Protein AF-A0A938U0P6-F1 (afdb_monomer_lite)

Structure (mmCIF, N/CA/C/O backbone):
data_AF-A0A938U0P6-F1
#
_entry.id   AF-A0A938U0P6-F1
#
loop_
_atom_site.group_PDB
_atom_site.id
_atom_site.type_symbol
_atom_site.label_atom_id
_atom_site.label_alt_id
_atom_site.label_comp_id
_atom_site.label_asym_id
_atom_site.label_entity_id
_atom_site.label_seq_id
_atom_site.pdbx_PDB_ins_code
_atom_site.Cartn_x
_atom_site.Cartn_y
_atom_site.Cartn_z
_atom_site.occupancy
_atom_site.B_iso_or_equiv
_atom_site.auth_seq_id
_atom_site.auth_comp_id
_atom_site.auth_asym_id
_atom_site.auth_atom_id
_atom_site.pdbx_PDB_model_num
ATOM 1 N N . MET A 1 1 ? 6.923 4.633 -20.400 1.00 62.75 1 MET A N 1
ATOM 2 C CA . MET A 1 1 ? 5.574 5.149 -20.044 1.00 62.75 1 MET A CA 1
ATOM 3 C C . MET A 1 1 ? 5.604 6.683 -20.071 1.00 62.75 1 MET A C 1
ATOM 5 O O . MET A 1 1 ? 6.635 7.231 -19.715 1.00 62.75 1 MET A O 1
ATOM 9 N N . LYS A 1 2 ? 4.553 7.401 -20.514 1.00 81.88 2 LYS A N 1
ATOM 10 C CA . LYS A 1 2 ? 4.558 8.888 -20.523 1.00 81.88 2 LYS A CA 1
ATOM 11 C C . LYS A 1 2 ? 4.539 9.432 -19.082 1.00 81.88 2 LYS A C 1
ATOM 13 O O . LYS A 1 2 ? 3.708 8.980 -18.301 1.00 81.88 2 LYS A O 1
ATOM 18 N N . ALA A 1 3 ? 5.375 10.424 -18.759 1.00 83.56 3 ALA A N 1
ATOM 19 C CA . ALA A 1 3 ? 5.533 10.972 -17.400 1.00 83.56 3 ALA A CA 1
ATOM 20 C C . ALA A 1 3 ? 4.212 11.429 -16.744 1.00 83.56 3 ALA A C 1
ATOM 22 O O . ALA A 1 3 ? 3.999 11.207 -15.557 1.00 83.56 3 ALA A O 1
ATOM 23 N N . GLN A 1 4 ? 3.286 11.989 -17.528 1.00 88.88 4 GLN A N 1
ATOM 24 C CA . GLN A 1 4 ? 1.960 12.383 -17.042 1.00 88.88 4 GLN A CA 1
ATOM 25 C C . GLN A 1 4 ? 1.144 11.192 -16.520 1.00 88.88 4 GLN A C 1
ATOM 27 O O . GLN A 1 4 ? 0.547 11.266 -15.451 1.00 88.88 4 GLN A O 1
ATOM 32 N N . LYS A 1 5 ? 1.180 10.063 -17.238 1.00 91.38 5 LYS A N 1
ATOM 33 C CA . LYS A 1 5 ? 0.463 8.851 -16.827 1.00 91.38 5 LYS A CA 1
ATOM 34 C C . LYS A 1 5 ? 1.011 8.286 -15.516 1.00 91.38 5 LYS A C 1
ATOM 36 O O . LYS A 1 5 ? 0.249 7.696 -14.762 1.00 91.38 5 LYS A O 1
ATOM 41 N N . LEU A 1 6 ? 2.309 8.461 -15.249 1.00 88.44 6 LEU A N 1
ATOM 42 C CA . LEU A 1 6 ? 2.925 8.014 -14.000 1.00 88.44 6 LEU A CA 1
ATOM 43 C C . LEU A 1 6 ? 2.438 8.852 -12.815 1.00 88.44 6 LEU A C 1
ATOM 45 O O . LEU A 1 6 ? 1.992 8.286 -11.826 1.00 88.44 6 LEU A O 1
ATOM 49 N N . LYS A 1 7 ? 2.412 10.181 -12.965 1.00 89.69 7 LYS A N 1
ATOM 50 C CA . LYS A 1 7 ? 1.868 11.095 -11.946 1.00 89.69 7 LYS A CA 1
ATOM 51 C C . LYS A 1 7 ? 0.390 10.834 -11.654 1.00 89.69 7 LYS A C 1
ATOM 53 O O . LYS A 1 7 ? -0.038 10.865 -10.504 1.00 89.69 7 LYS A O 1
ATOM 58 N N . ASP A 1 8 ? -0.399 10.562 -12.692 1.00 94.62 8 ASP A N 1
ATOM 59 C CA . ASP A 1 8 ? -1.815 10.232 -12.517 1.00 94.62 8 ASP A CA 1
ATOM 60 C C . ASP A 1 8 ? -2.002 8.900 -11.778 1.00 94.62 8 ASP A C 1
ATOM 62 O O . ASP A 1 8 ? -2.909 8.777 -10.953 1.00 94.62 8 ASP A O 1
ATOM 66 N N . LEU A 1 9 ? -1.139 7.915 -12.042 1.00 91.50 9 LEU A N 1
ATOM 67 C CA . LEU A 1 9 ? -1.159 6.628 -11.353 1.00 91.50 9 LEU A CA 1
ATOM 68 C C . LEU A 1 9 ? -0.731 6.762 -9.885 1.00 91.50 9 LEU A C 1
ATOM 70 O O . LEU A 1 9 ? -1.409 6.231 -9.010 1.00 91.50 9 LEU A O 1
ATOM 74 N N . GLU A 1 10 ? 0.324 7.528 -9.613 1.00 88.69 10 GLU A N 1
ATOM 75 C CA . GLU A 1 10 ? 0.805 7.832 -8.261 1.00 88.69 10 GLU A CA 1
ATOM 76 C C . GLU A 1 10 ? -0.278 8.520 -7.418 1.00 88.69 10 GLU A C 1
ATOM 78 O O . GLU A 1 10 ? -0.539 8.124 -6.278 1.00 88.69 10 GLU A O 1
ATOM 83 N N . ARG A 1 11 ? -0.987 9.501 -7.995 1.00 93.06 11 ARG A N 1
ATOM 84 C CA . ARG A 1 11 ? -2.113 10.170 -7.326 1.00 93.06 11 ARG A CA 1
ATOM 85 C C . ARG A 1 11 ? -3.249 9.197 -7.023 1.00 93.06 11 ARG A C 1
ATOM 87 O O . ARG A 1 11 ? -3.775 9.202 -5.914 1.00 93.06 11 ARG A O 1
ATOM 94 N N . ARG A 1 12 ? -3.624 8.351 -7.987 1.00 95.19 12 ARG A N 1
ATOM 95 C CA . ARG A 1 12 ? -4.695 7.357 -7.800 1.00 95.19 12 ARG A CA 1
ATOM 96 C C . ARG A 1 12 ? -4.345 6.341 -6.716 1.00 95.19 12 ARG A C 1
ATOM 98 O O . ARG A 1 12 ? -5.195 6.056 -5.878 1.00 95.19 12 ARG A O 1
ATOM 105 N N . LEU A 1 13 ? -3.109 5.842 -6.707 1.00 91.75 13 LEU A N 1
ATOM 106 C CA . LEU A 1 13 ? -2.612 4.942 -5.665 1.00 91.75 13 LEU A CA 1
ATOM 107 C C . LEU A 1 13 ? -2.635 5.626 -4.293 1.00 91.75 13 LEU A C 1
ATOM 109 O O . LEU A 1 13 ? -3.123 5.049 -3.327 1.00 91.75 13 LEU A O 1
ATOM 113 N N . SER A 1 14 ? -2.185 6.880 -4.224 1.00 91.25 14 SER A N 1
ATOM 114 C CA . SER A 1 14 ? -2.197 7.674 -2.991 1.00 91.25 14 SER A CA 1
ATOM 115 C C . SER A 1 14 ? -3.598 7.801 -2.389 1.00 91.25 14 SER A C 1
ATOM 117 O O . SER A 1 14 ? -3.757 7.576 -1.192 1.00 91.25 14 SER A O 1
ATOM 119 N N . CYS A 1 15 ? -4.602 8.151 -3.202 1.00 95.00 15 CYS A N 1
ATOM 120 C CA . CYS A 1 15 ? -5.990 8.282 -2.748 1.00 95.00 15 CYS A CA 1
ATOM 121 C C . CYS A 1 15 ? -6.559 6.937 -2.291 1.00 95.00 15 CYS A C 1
ATOM 123 O O . CYS A 1 15 ? -7.114 6.843 -1.203 1.00 95.00 15 CYS A O 1
ATOM 125 N N . PHE A 1 16 ? -6.337 5.879 -3.073 1.00 95.06 16 PHE A N 1
ATOM 126 C CA . PHE A 1 16 ? -6.779 4.536 -2.708 1.00 95.06 16 PHE A CA 1
ATOM 127 C C . PHE A 1 16 ? -6.222 4.091 -1.345 1.00 95.06 16 PHE A C 1
ATOM 129 O O . PHE A 1 16 ? -6.961 3.580 -0.508 1.00 95.06 16 PHE A O 1
ATOM 136 N N . LEU A 1 17 ? -4.929 4.321 -1.090 1.00 94.00 17 LEU A N 1
ATOM 137 C CA . LEU A 1 17 ? -4.309 3.971 0.190 1.00 94.00 17 LEU A CA 1
ATOM 138 C C . LEU A 1 17 ? -4.793 4.852 1.346 1.00 94.00 17 LEU A C 1
ATOM 140 O O . LEU A 1 17 ? -4.819 4.390 2.482 1.00 94.00 17 LEU A O 1
ATOM 144 N N . GLN A 1 18 ? -5.180 6.104 1.093 1.00 92.69 18 GLN A N 1
ATOM 145 C CA . GLN A 1 18 ? -5.786 6.940 2.131 1.00 92.69 18 GLN A CA 1
ATOM 146 C C . GLN A 1 18 ? -7.109 6.349 2.617 1.00 92.69 18 GLN A C 1
ATOM 148 O O . GLN A 1 18 ? -7.279 6.215 3.828 1.00 92.69 18 GLN A O 1
ATOM 153 N N . ASP A 1 19 ? -7.980 5.946 1.691 1.00 94.75 19 ASP A N 1
ATOM 154 C CA . ASP A 1 19 ? -9.283 5.355 2.010 1.00 94.75 19 ASP A CA 1
ATOM 155 C C . ASP A 1 19 ? -9.122 3.977 2.665 1.00 94.75 19 ASP A C 1
ATOM 157 O O . ASP A 1 19 ? -9.727 3.695 3.697 1.00 94.75 19 ASP A O 1
ATOM 161 N N . LEU A 1 20 ? -8.233 3.135 2.126 1.00 94.75 20 LEU A N 1
ATOM 162 C CA . LEU A 1 20 ? -7.955 1.799 2.664 1.00 94.75 20 LEU A CA 1
ATOM 163 C C . LEU A 1 20 ? -7.479 1.839 4.124 1.00 94.75 20 LEU A C 1
ATOM 165 O O . LEU A 1 20 ? -7.822 0.969 4.924 1.00 94.75 20 LEU A O 1
ATOM 169 N N . LEU A 1 21 ? -6.646 2.822 4.466 1.00 94.94 21 LEU A N 1
ATOM 170 C CA . LEU A 1 21 ? -6.003 2.909 5.776 1.00 94.94 21 LEU A CA 1
ATOM 171 C C . LEU A 1 21 ? -6.786 3.783 6.757 1.00 94.94 21 LEU A C 1
ATOM 173 O O . LEU A 1 21 ? -6.428 3.834 7.936 1.00 94.94 21 LEU A O 1
ATOM 177 N N . GLU A 1 22 ? -7.843 4.461 6.308 1.00 94.56 22 GLU A N 1
ATOM 178 C CA . GLU A 1 22 ? -8.703 5.331 7.115 1.00 94.56 22 GLU A CA 1
ATOM 179 C C . GLU A 1 22 ? -9.132 4.686 8.453 1.00 94.56 22 GLU A C 1
ATOM 181 O O . GLU A 1 22 ? -8.898 5.328 9.494 1.00 94.56 22 GLU A O 1
ATOM 186 N N . PRO A 1 23 ? -9.538 3.394 8.493 1.00 95.12 23 PRO A N 1
ATOM 187 C CA . PRO A 1 23 ? -9.951 2.709 9.723 1.00 95.12 23 PRO A CA 1
ATOM 188 C C . PRO A 1 23 ? -8.829 2.436 10.738 1.00 95.12 23 PRO A C 1
ATOM 190 O O . PRO A 1 23 ? -9.101 2.109 11.892 1.00 95.12 23 PRO A O 1
ATOM 193 N N . MET A 1 24 ? -7.550 2.577 10.369 1.00 92.62 24 MET A N 1
ATOM 194 C CA . MET A 1 24 ? -6.419 2.277 11.268 1.00 92.62 24 MET A CA 1
ATOM 195 C C . MET A 1 24 ? -6.232 3.308 12.402 1.00 92.62 24 MET A C 1
ATOM 197 O O . MET A 1 24 ? -5.334 3.169 13.244 1.00 92.62 24 MET A O 1
ATOM 201 N N . GLY A 1 25 ? -7.066 4.351 12.446 1.00 88.56 25 GLY A N 1
ATOM 202 C CA . GLY A 1 25 ? -7.108 5.335 13.523 1.00 88.56 25 GLY A CA 1
ATOM 203 C C . GLY A 1 25 ? -5.984 6.368 13.438 1.00 88.56 25 GLY A C 1
ATOM 204 O O . GLY A 1 25 ? -6.057 7.319 12.662 1.00 88.56 25 GLY A O 1
ATOM 205 N N . ARG A 1 26 ? -4.953 6.236 14.286 1.00 92.25 26 ARG A N 1
ATOM 206 C CA . ARG A 1 26 ? -3.911 7.270 14.463 1.00 92.25 26 ARG A CA 1
ATOM 207 C C . ARG A 1 26 ? -3.250 7.647 13.130 1.00 92.25 26 ARG A C 1
ATOM 209 O O . ARG A 1 26 ? -2.796 6.775 12.393 1.00 92.25 26 ARG A O 1
ATOM 216 N N . LYS A 1 27 ? -3.103 8.955 12.878 1.00 89.50 27 LYS A N 1
ATOM 217 C CA . LYS A 1 27 ? -2.507 9.503 11.642 1.00 89.50 27 LYS A CA 1
ATOM 218 C C . LYS A 1 27 ? -1.136 8.903 11.321 1.00 89.50 27 LYS A C 1
ATOM 220 O O . LYS A 1 27 ? -0.887 8.533 10.181 1.00 89.50 27 LYS A O 1
ATOM 225 N N . GLU A 1 28 ? -0.287 8.755 12.330 1.00 92.56 28 GLU A N 1
ATOM 226 C CA . GLU A 1 28 ? 1.053 8.180 12.187 1.00 92.56 28 GLU A CA 1
ATOM 227 C C . GLU A 1 28 ? 1.021 6.704 11.760 1.00 92.56 28 GLU A C 1
ATOM 229 O O . GLU A 1 28 ? 1.796 6.282 10.907 1.00 92.56 28 GLU A O 1
ATOM 234 N N . ARG A 1 29 ? 0.050 5.928 12.260 1.00 92.62 29 ARG A N 1
ATOM 235 C CA . ARG A 1 29 ? -0.148 4.529 11.857 1.00 92.62 29 ARG A CA 1
ATOM 236 C C . ARG A 1 29 ? -0.540 4.425 10.387 1.00 92.62 29 ARG A C 1
ATOM 238 O O . ARG A 1 29 ? -0.007 3.585 9.675 1.00 92.62 29 ARG A O 1
ATOM 245 N N . ARG A 1 30 ? -1.426 5.313 9.928 1.00 93.69 30 ARG A N 1
ATOM 246 C CA . ARG A 1 30 ? -1.821 5.404 8.514 1.00 93.69 30 ARG A CA 1
ATOM 247 C C . ARG A 1 30 ? -0.655 5.810 7.622 1.00 93.69 30 ARG A C 1
ATOM 249 O O . ARG A 1 30 ? -0.485 5.242 6.551 1.00 93.69 30 ARG A O 1
ATOM 256 N N . HIS A 1 31 ? 0.168 6.754 8.078 1.00 90.31 31 HIS A N 1
ATOM 257 C CA . HIS A 1 31 ? 1.360 7.185 7.352 1.00 90.31 31 HIS A CA 1
ATOM 258 C C . HIS A 1 31 ? 2.339 6.023 7.129 1.00 90.31 31 HIS A C 1
ATOM 260 O O . HIS A 1 31 ? 2.695 5.732 5.989 1.00 90.31 31 HIS A O 1
ATOM 266 N N . TRP A 1 32 ? 2.712 5.303 8.190 1.00 91.94 32 TRP A N 1
ATOM 267 C CA . TRP A 1 32 ? 3.647 4.181 8.071 1.00 91.94 32 TRP A CA 1
ATOM 268 C C . TRP A 1 32 ? 3.053 2.971 7.348 1.00 91.94 32 TRP A C 1
ATOM 270 O O . TRP A 1 32 ? 3.766 2.313 6.593 1.00 91.94 32 TRP A O 1
ATOM 280 N N . ALA A 1 33 ? 1.756 2.699 7.515 1.00 91.88 33 ALA A N 1
ATOM 281 C CA . ALA A 1 33 ? 1.079 1.637 6.774 1.00 91.88 33 ALA A CA 1
ATOM 282 C C . ALA A 1 33 ? 1.043 1.925 5.267 1.00 91.88 33 ALA A C 1
ATOM 284 O O . ALA A 1 33 ? 1.293 1.026 4.470 1.00 91.88 33 ALA A O 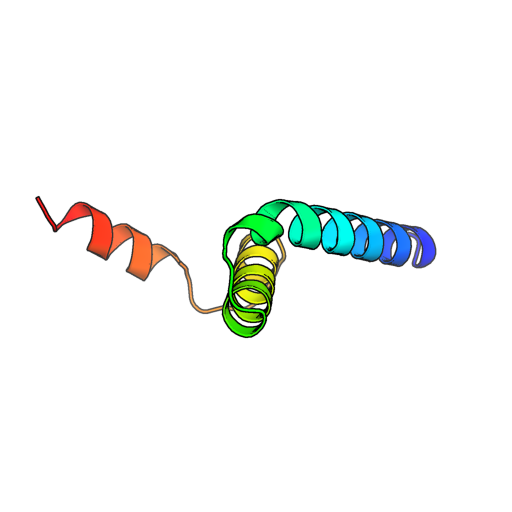1
ATOM 285 N N . ARG A 1 34 ? 0.838 3.185 4.866 1.00 90.88 34 ARG A N 1
ATOM 286 C CA . ARG A 1 34 ? 0.930 3.603 3.462 1.00 90.88 34 ARG A CA 1
ATOM 287 C C . ARG A 1 34 ? 2.323 3.340 2.903 1.00 90.88 34 ARG A C 1
ATOM 289 O O 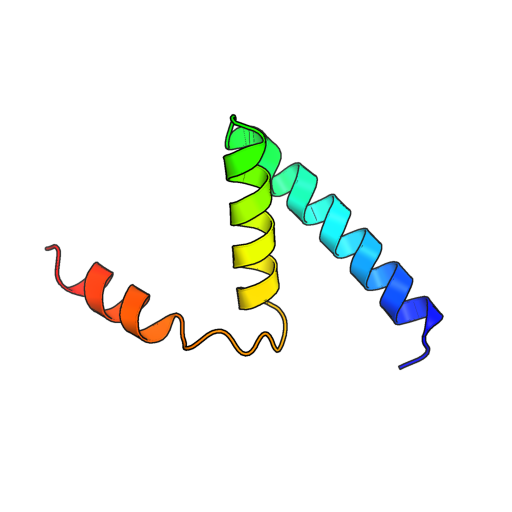. ARG A 1 34 ? 2.456 2.672 1.888 1.00 90.88 34 ARG A O 1
ATOM 296 N N . VAL A 1 35 ? 3.345 3.807 3.614 1.00 88.44 35 VAL A N 1
ATOM 297 C CA . VAL A 1 35 ? 4.757 3.629 3.254 1.00 88.44 35 VAL A CA 1
ATOM 298 C C . VAL A 1 35 ? 5.141 2.141 3.158 1.00 88.44 35 VAL A C 1
ATOM 300 O O . VAL A 1 35 ? 5.959 1.755 2.324 1.00 88.44 35 VAL A O 1
ATOM 303 N N . TYR A 1 36 ? 4.555 1.291 4.004 1.00 85.19 36 TYR A N 1
ATOM 304 C CA . TYR A 1 36 ? 4.731 -0.160 3.953 1.00 85.19 36 TYR A CA 1
ATOM 305 C C . TYR A 1 36 ? 4.061 -0.787 2.723 1.00 85.19 36 TYR A C 1
ATOM 307 O O . TYR A 1 36 ? 4.709 -1.549 2.012 1.00 85.19 36 TYR A O 1
ATOM 315 N N . VAL A 1 37 ? 2.803 -0.437 2.437 1.00 86.81 37 VAL A N 1
ATOM 316 C CA . VAL A 1 37 ? 2.057 -0.962 1.281 1.00 86.81 37 VAL A CA 1
ATOM 317 C C . VAL A 1 37 ? 2.654 -0.480 -0.046 1.00 86.81 37 VAL A C 1
ATOM 319 O O . VAL A 1 37 ? 2.778 -1.263 -0.980 1.00 86.81 37 VAL A 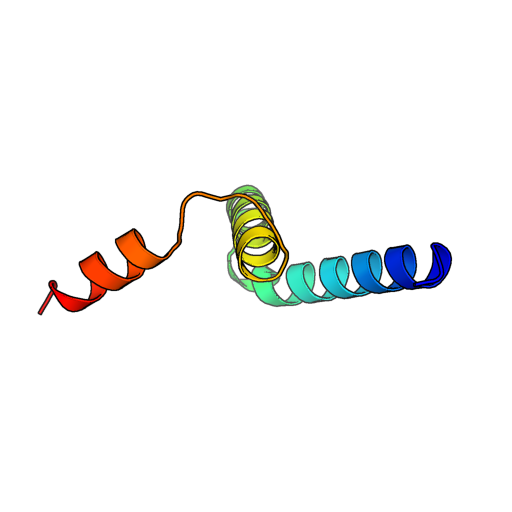O 1
ATOM 322 N N . GLU A 1 38 ? 3.096 0.775 -0.135 1.00 86.38 38 GLU A N 1
ATOM 323 C CA . GLU A 1 38 ? 3.816 1.285 -1.312 1.00 86.38 38 GLU A CA 1
ATOM 324 C C . GLU A 1 38 ? 5.129 0.520 -1.534 1.00 86.38 38 GLU A C 1
ATOM 326 O O . GLU A 1 38 ? 5.422 0.132 -2.660 1.00 86.38 38 GLU A O 1
ATOM 331 N N . GLY A 1 39 ? 5.882 0.232 -0.464 1.00 82.81 39 GLY A N 1
ATOM 332 C CA . GLY A 1 39 ? 7.098 -0.587 -0.536 1.00 82.81 39 GLY A CA 1
ATOM 333 C C . GLY A 1 39 ? 6.856 -2.073 -0.832 1.00 82.81 39 GLY A C 1
ATOM 334 O O . GLY A 1 39 ? 7.798 -2.761 -1.201 1.00 82.81 39 GLY A O 1
ATOM 335 N N . LEU A 1 40 ? 5.624 -2.561 -0.662 1.00 81.00 40 LEU A N 1
ATOM 336 C CA . LEU A 1 40 ? 5.188 -3.908 -1.045 1.00 81.00 40 LEU A CA 1
ATOM 337 C C . LEU A 1 40 ? 4.801 -4.009 -2.526 1.00 81.00 40 LEU A C 1
ATOM 339 O O . LEU A 1 40 ? 4.961 -5.063 -3.132 1.00 81.00 40 LEU A O 1
ATOM 343 N N . LEU A 1 41 ? 4.213 -2.942 -3.072 1.00 80.25 41 LEU A N 1
ATOM 344 C CA . LEU A 1 41 ? 3.599 -2.928 -4.403 1.00 80.25 41 LEU A CA 1
ATOM 345 C C . LEU A 1 41 ? 4.518 -2.386 -5.501 1.00 80.25 41 LEU A C 1
ATOM 347 O O . LEU A 1 41 ? 4.298 -2.678 -6.675 1.00 80.25 41 LEU A O 1
ATOM 351 N N . LEU A 1 42 ? 5.485 -1.545 -5.143 1.00 79.50 42 LEU A N 1
ATOM 352 C CA . LEU A 1 42 ? 6.442 -0.940 -6.068 1.00 79.50 42 LEU A CA 1
ATOM 353 C C . LEU A 1 42 ? 7.812 -1.607 -5.907 1.00 79.50 42 LEU A C 1
ATOM 355 O O . LEU A 1 42 ? 8.039 -2.298 -4.917 1.00 79.50 42 LEU A O 1
ATOM 359 N N . ASP A 1 43 ? 8.738 -1.345 -6.837 1.00 69.44 43 ASP A N 1
ATOM 360 C CA . ASP A 1 43 ? 10.152 -1.767 -6.768 1.00 69.44 43 ASP A CA 1
ATOM 361 C C . ASP A 1 43 ? 10.920 -1.015 -5.659 1.00 69.44 43 ASP A C 1
ATOM 363 O O . ASP A 1 43 ? 11.970 -0.403 -5.865 1.00 69.44 43 ASP A O 1
ATOM 367 N N . GLY A 1 44 ? 10.359 -0.986 -4.453 1.00 57.41 44 GLY A N 1
ATOM 368 C CA . GLY A 1 44 ? 11.046 -0.544 -3.265 1.00 57.41 44 GLY A CA 1
ATOM 369 C C . GLY A 1 44 ? 12.090 -1.587 -2.905 1.00 57.41 44 GLY A C 1
ATOM 370 O O . GLY A 1 44 ? 11.744 -2.695 -2.511 1.00 57.41 44 GLY A O 1
ATOM 371 N N . GLU A 1 45 ? 13.361 -1.200 -2.970 1.00 54.47 45 GLU A N 1
ATOM 372 C CA . GLU A 1 45 ? 14.501 -1.849 -2.307 1.00 54.47 45 GLU A CA 1
ATOM 373 C C . GLU A 1 45 ? 14.293 -1.861 -0.777 1.00 54.47 45 GLU A C 1
ATOM 375 O O . GLU A 1 45 ? 14.999 -1.219 0.004 1.00 54.47 45 GLU A O 1
ATOM 380 N N . ARG A 1 46 ? 13.261 -2.559 -0.307 1.00 56.19 46 ARG A N 1
ATOM 381 C CA . ARG A 1 46 ? 13.109 -2.943 1.086 1.00 56.19 46 ARG A CA 1
ATOM 382 C C . ARG A 1 46 ? 13.509 -4.395 1.164 1.00 56.19 46 ARG A C 1
ATOM 384 O O . ARG A 1 46 ? 12.795 -5.267 0.680 1.00 56.19 46 ARG A O 1
ATOM 391 N N . LYS A 1 47 ? 14.668 -4.617 1.795 1.00 49.38 47 LYS A N 1
ATOM 392 C CA . LYS A 1 47 ? 15.122 -5.924 2.287 1.00 49.38 47 LYS A CA 1
ATOM 393 C C . LYS A 1 47 ? 13.888 -6.712 2.750 1.00 49.38 47 LYS A C 1
ATOM 395 O O . LYS A 1 47 ? 13.161 -6.234 3.614 1.00 49.38 47 LYS A O 1
ATOM 400 N N . SER A 1 48 ? 13.650 -7.826 2.072 1.00 57.84 48 SER 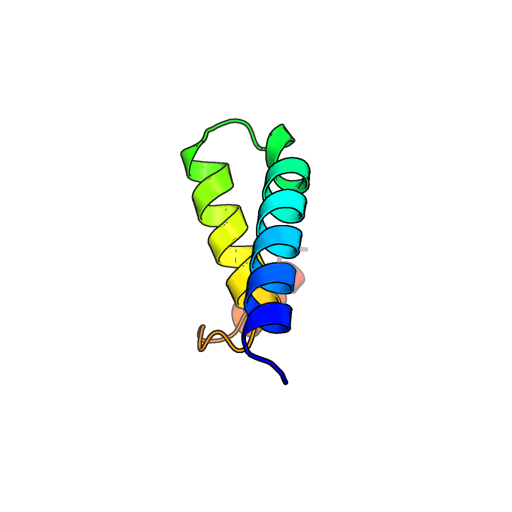A N 1
ATOM 401 C CA . SER A 1 48 ? 12.378 -8.517 1.832 1.00 57.84 48 SER A CA 1
ATOM 402 C C . SER A 1 48 ? 11.347 -8.636 2.977 1.00 57.84 48 SER A C 1
ATOM 404 O O . SER A 1 48 ? 11.647 -8.534 4.162 1.00 57.84 48 SER A O 1
ATOM 406 N N . ILE A 1 49 ? 10.093 -8.929 2.596 1.00 57.72 49 ILE A N 1
ATOM 407 C CA . ILE A 1 49 ? 8.965 -9.330 3.477 1.00 57.72 49 ILE A CA 1
ATOM 408 C C . ILE A 1 49 ? 9.022 -10.836 3.807 1.00 57.72 49 ILE A C 1
ATOM 410 O O . ILE A 1 49 ? 8.370 -11.326 4.724 1.00 57.72 49 ILE A O 1
ATOM 414 N N . GLU A 1 50 ? 9.836 -11.589 3.079 1.00 55.56 50 GLU A N 1
ATOM 415 C CA . GLU A 1 50 ? 10.064 -13.029 3.231 1.00 55.56 50 GLU A CA 1
ATOM 416 C C . GLU A 1 50 ? 10.508 -13.459 4.656 1.00 55.56 50 GLU A C 1
ATOM 418 O O . GLU A 1 50 ? 9.966 -14.435 5.178 1.00 55.56 50 GLU A O 1
ATOM 423 N N . PRO A 1 51 ? 11.348 -12.693 5.390 1.00 58.62 51 PRO A N 1
ATOM 424 C CA . PRO A 1 51 ? 11.641 -12.930 6.806 1.00 58.62 51 PRO A CA 1
ATOM 425 C C . PRO A 1 51 ? 10.442 -12.678 7.735 1.00 58.62 51 PRO A C 1
ATOM 427 O O . PRO A 1 51 ? 10.444 -13.137 8.879 1.00 58.62 51 PRO A O 1
ATOM 430 N N . LEU A 1 52 ? 9.441 -11.915 7.283 1.00 60.75 52 LEU A N 1
ATOM 431 C CA . LEU A 1 52 ? 8.217 -11.619 8.029 1.00 60.75 52 LEU A CA 1
ATOM 432 C C . LEU A 1 52 ? 7.203 -12.765 7.880 1.00 60.75 52 LEU A C 1
ATOM 434 O O . LEU A 1 52 ? 6.630 -13.216 8.871 1.00 60.75 52 LEU A O 1
ATOM 438 N N . ALA A 1 53 ? 7.043 -13.279 6.656 1.00 59.19 53 ALA A N 1
ATOM 439 C CA . ALA A 1 53 ? 6.187 -14.426 6.353 1.00 59.19 53 ALA A CA 1
ATOM 440 C C . ALA A 1 53 ? 6.689 -15.717 7.026 1.00 59.19 53 ALA A C 1
ATOM 442 O O . ALA A 1 53 ? 5.894 -16.473 7.583 1.00 59.19 53 ALA A O 1
ATOM 443 N N . ALA A 1 54 ? 8.010 -15.923 7.076 1.00 63.72 54 ALA A N 1
ATOM 444 C CA . ALA A 1 54 ? 8.615 -17.076 7.745 1.00 63.72 54 ALA A CA 1
ATOM 445 C C . ALA A 1 54 ? 8.417 -17.094 9.280 1.00 63.72 54 ALA A C 1
ATOM 447 O O . ALA A 1 54 ? 8.395 -18.165 9.877 1.00 63.72 54 ALA A O 1
ATOM 448 N N . ARG A 1 55 ? 8.242 -15.938 9.943 1.00 55.75 55 ARG A N 1
ATOM 449 C CA . ARG A 1 55 ? 7.970 -15.855 11.397 1.00 55.75 55 ARG A CA 1
ATOM 450 C C . ARG A 1 55 ? 6.506 -16.106 11.755 1.00 55.75 55 ARG A C 1
ATOM 452 O O . ARG A 1 55 ? 6.230 -16.682 12.801 1.00 55.75 55 ARG A O 1
ATOM 459 N N . LEU A 1 56 ? 5.579 -15.676 10.900 1.00 56.81 56 LEU A N 1
ATOM 460 C CA . LEU A 1 56 ? 4.139 -15.849 11.124 1.00 56.81 56 LEU A CA 1
ATOM 461 C C . LEU A 1 56 ? 3.688 -17.311 10.977 1.00 56.81 56 LEU A C 1
ATOM 463 O O . LEU A 1 56 ? 2.705 -17.700 11.595 1.00 56.81 56 LEU A O 1
ATOM 467 N N . ALA A 1 57 ? 4.427 -18.133 10.230 1.00 57.09 57 ALA A N 1
ATOM 468 C CA . ALA A 1 57 ? 4.145 -19.560 10.069 1.00 57.09 57 ALA A CA 1
ATOM 469 C C . ALA A 1 57 ? 4.590 -20.449 11.258 1.00 57.09 57 ALA A C 1
ATOM 471 O O . ALA 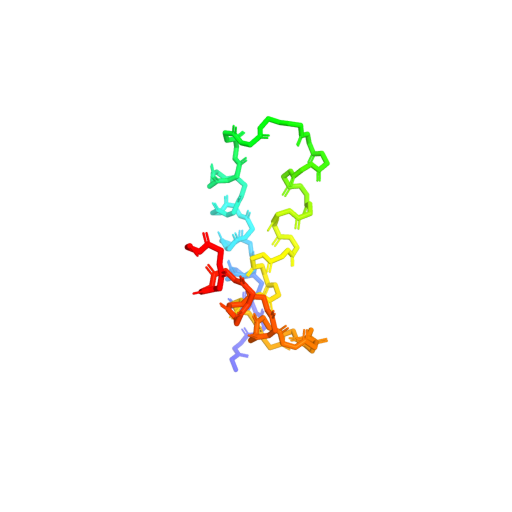A 1 57 ? 4.206 -21.612 11.306 1.00 57.09 57 ALA A O 1
ATOM 472 N N . GLY A 1 58 ? 5.387 -19.932 12.207 1.00 57.75 58 GLY A N 1
ATOM 473 C CA . GLY A 1 58 ? 5.910 -20.688 13.361 1.00 57.75 58 GLY A CA 1
ATOM 474 C C . GLY A 1 58 ? 5.250 -20.380 14.714 1.00 57.75 58 GLY A C 1
ATOM 475 O O . GLY A 1 58 ? 5.711 -20.885 15.730 1.00 57.75 58 GLY A O 1
ATOM 476 N N . ALA A 1 59 ? 4.218 -19.533 14.751 1.00 49.62 59 ALA A N 1
ATOM 477 C CA . ALA A 1 59 ? 3.481 -19.165 15.967 1.00 49.62 59 ALA A CA 1
ATOM 478 C C . ALA A 1 59 ? 2.168 -19.964 16.115 1.00 49.62 59 ALA A C 1
ATOM 480 O O . ALA A 1 59 ? 1.126 -19.394 16.446 1.00 49.62 59 ALA A O 1
ATOM 481 N N . GLY A 1 60 ? 2.234 -21.263 15.809 1.00 50.19 60 GLY A N 1
ATOM 482 C CA . GLY A 1 60 ? 1.204 -22.262 16.105 1.00 50.19 60 GLY A CA 1
ATOM 483 C C . GLY A 1 60 ? 1.628 -23.147 17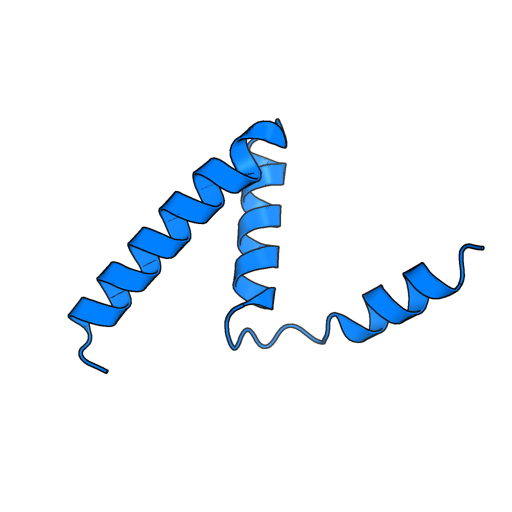.264 1.00 50.19 60 GLY A C 1
ATOM 484 O O . GLY A 1 60 ? 2.844 -23.426 17.356 1.00 50.19 60 GLY A O 1
#

Radius of gyration: 14.59 Å; chains: 1; bounding box: 25×35×37 Å

pLDDT: mean 79.8, std 15.92, range [49.38, 95.19]

Secondary structure (DSSP, 8-state):
--HHHHHHHHHHHHHHHHHHHGGG-SHHHHHHHHHHHHHHHS------SHHHHHHHTT--

Foldseek 3Di:
DDPVVVVVVVVVLVVVLCVVCVVVPDPVSSVVVSVVVCCVPDPNPDPDCVVVVVVVVPPD

Sequence (60 aa):
MKAQKLKDLERRLSCFLQDLLEPMGRKERRHWARVYVEGLLLDGERKSIEPLAARLAGAG